Protein AF-A0A962SSJ5-F1 (afdb_monomer)

Solvent-accessible surface area (backbone atoms only — not comparable to full-atom values): 5428 Å² total; per-residue (Å²): 134,66,68,65,58,56,51,49,64,68,49,50,64,73,71,55,56,97,58,53,66,66,49,52,53,49,55,52,51,52,53,50,50,49,68,70,62,43,40,51,43,73,61,52,72,68,43,87,85,51,54,71,66,58,50,53,51,53,52,48,51,42,52,5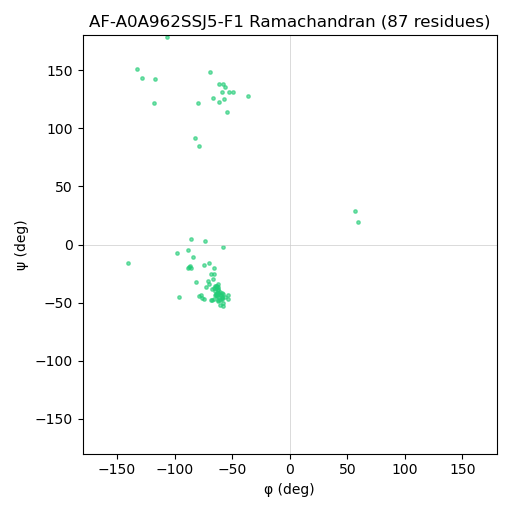4,49,50,46,39,31,74,74,69,64,41,83,88,65,74,74,79,47,54,47,58,83,76,81,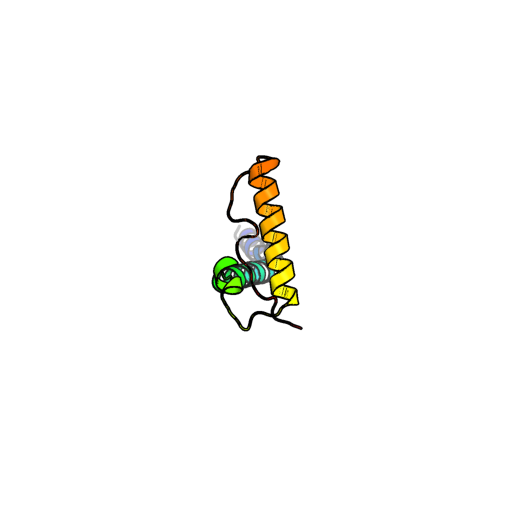77,129

Foldseek 3Di:
DCVVVVVVVVCVVVVVPPPDVVVVVVVVVVVVVQVVQKDFLVVLLPDPPRDPVVNVVLVVLVVVLCCCCPPVVDDNDCPSRIDHPDPDD

Mean predicted aligned error: 8.7 Å

Sequence (89 aa):
MPGNLSLLFLLLPLLTACESIPYYSQAVRGHFALMMERRPIQQLLGDDDLDGTLKRQLLLAQSMRDFASESLKLPDNGSYRSFVPAAGE

Structure (mmCIF, N/CA/C/O backbone):
data_AF-A0A962SSJ5-F1
#
_entry.id   AF-A0A962SSJ5-F1
#
loop_
_atom_site.group_PDB
_atom_site.id
_atom_site.type_symbol
_atom_site.label_atom_id
_atom_site.label_alt_id
_atom_site.label_comp_id
_atom_site.label_asym_id
_atom_site.label_entity_id
_atom_site.label_seq_id
_atom_site.pdbx_PDB_ins_code
_atom_site.Cartn_x
_atom_site.Cartn_y
_atom_site.Cartn_z
_atom_site.occupancy
_atom_site.B_iso_or_equiv
_atom_site.auth_seq_id
_atom_site.auth_comp_id
_atom_site.auth_asym_id
_atom_site.auth_atom_id
_atom_site.pdbx_PDB_model_num
ATOM 1 N N . MET A 1 1 ? 25.795 28.871 -45.224 1.00 54.88 1 MET A N 1
ATOM 2 C CA . MET A 1 1 ? 25.930 28.728 -43.756 1.00 54.88 1 MET A CA 1
ATOM 3 C C . MET A 1 1 ? 25.387 27.363 -43.268 1.00 54.88 1 MET A C 1
ATOM 5 O O . MET A 1 1 ? 24.437 27.354 -42.500 1.00 54.88 1 MET A O 1
ATOM 9 N N . PRO A 1 2 ? 25.936 26.201 -43.696 1.00 60.19 2 PRO A N 1
ATOM 10 C CA . PRO A 1 2 ? 25.462 24.877 -43.244 1.00 60.19 2 PRO A CA 1
ATOM 11 C C . PRO A 1 2 ? 26.136 24.362 -41.952 1.00 60.19 2 PRO A C 1
ATOM 13 O O . PRO A 1 2 ? 25.581 23.505 -41.270 1.00 60.19 2 PRO A O 1
ATOM 16 N N . GLY A 1 3 ? 27.312 24.894 -41.587 1.00 66.06 3 GLY A N 1
ATOM 17 C CA . GLY A 1 3 ? 28.113 24.398 -40.455 1.00 66.06 3 GLY A CA 1
ATOM 18 C C . GLY A 1 3 ? 27.443 24.547 -39.085 1.00 66.06 3 GLY A C 1
ATOM 19 O O . GLY A 1 3 ? 27.538 23.649 -38.253 1.00 66.06 3 GLY A O 1
ATOM 20 N N . ASN A 1 4 ? 26.686 25.629 -38.873 1.00 70.50 4 ASN A N 1
ATOM 21 C CA . ASN A 1 4 ? 26.014 25.878 -37.593 1.00 70.50 4 ASN A CA 1
ATOM 22 C C . ASN A 1 4 ? 24.848 24.911 -37.348 1.00 70.50 4 ASN A C 1
ATOM 24 O O . ASN A 1 4 ? 24.591 24.545 -36.206 1.00 70.50 4 ASN A O 1
ATOM 28 N N . LEU A 1 5 ? 24.166 24.462 -38.409 1.00 76.31 5 LEU A N 1
ATOM 29 C CA . LEU A 1 5 ? 23.058 23.512 -38.294 1.00 76.31 5 LEU A CA 1
ATOM 30 C C . LEU A 1 5 ? 23.567 22.103 -37.964 1.00 76.31 5 LEU A C 1
ATOM 32 O O . LEU A 1 5 ? 22.970 21.401 -37.153 1.00 76.31 5 LEU A O 1
ATOM 36 N N . SER A 1 6 ? 24.715 21.725 -38.534 1.00 78.56 6 SER A N 1
ATOM 37 C CA . SER A 1 6 ? 25.383 20.458 -38.226 1.00 78.56 6 SER A CA 1
ATOM 38 C C . SER A 1 6 ? 25.891 20.415 -36.781 1.00 78.56 6 SER A C 1
ATOM 40 O O . SER A 1 6 ? 25.790 19.381 -36.126 1.00 78.56 6 SER A O 1
ATOM 42 N N . LEU A 1 7 ? 26.383 21.546 -36.263 1.00 79.12 7 LEU A N 1
ATOM 43 C CA . LEU A 1 7 ? 26.792 21.680 -34.864 1.00 79.12 7 LEU A CA 1
ATOM 44 C C . LEU A 1 7 ? 25.589 21.595 -33.909 1.00 79.12 7 LEU A C 1
ATOM 46 O O . LEU A 1 7 ? 25.678 20.959 -32.862 1.00 79.12 7 LEU A O 1
ATOM 50 N N . LEU A 1 8 ? 24.447 22.177 -34.293 1.00 79.88 8 LEU A N 1
ATOM 51 C CA . LEU A 1 8 ? 23.207 22.111 -33.518 1.00 79.88 8 LEU A CA 1
ATOM 52 C C . LEU A 1 8 ? 22.680 20.670 -33.405 1.00 79.88 8 LEU A C 1
ATOM 54 O O . LEU A 1 8 ? 22.303 20.241 -32.320 1.00 79.88 8 LEU A O 1
ATOM 58 N N . PHE A 1 9 ? 22.706 19.907 -34.504 1.00 81.06 9 PHE A N 1
ATOM 59 C CA . PHE A 1 9 ? 22.318 18.490 -34.515 1.00 81.06 9 PHE A CA 1
ATOM 60 C C . PHE A 1 9 ? 23.256 17.608 -33.680 1.00 81.06 9 PHE A C 1
ATOM 62 O O . PHE A 1 9 ? 22.791 16.676 -33.029 1.00 81.06 9 PHE A O 1
ATOM 69 N N . LEU A 1 10 ? 24.558 17.914 -33.664 1.00 81.00 10 LEU A N 1
ATOM 70 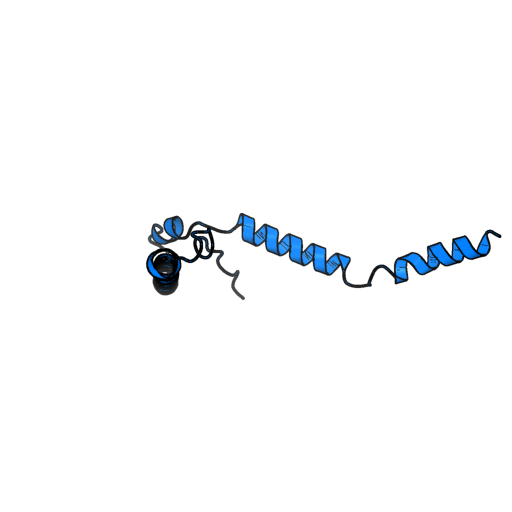C CA . LEU A 1 10 ? 25.553 17.195 -32.864 1.00 81.00 10 LEU A CA 1
ATOM 71 C C . LEU A 1 10 ? 25.393 17.454 -31.354 1.00 81.00 10 LEU A C 1
ATOM 73 O O . LEU A 1 10 ? 25.646 16.565 -30.546 1.00 81.00 10 LEU A O 1
ATOM 77 N N . LEU A 1 11 ? 24.972 18.664 -30.971 1.00 79.56 11 LEU A N 1
ATOM 78 C CA . LEU A 1 11 ? 24.797 19.069 -29.570 1.00 79.56 11 LEU A CA 1
ATOM 79 C C . LEU A 1 11 ? 23.410 18.723 -28.998 1.00 79.56 11 LEU A C 1
ATOM 81 O O . LEU A 1 11 ? 23.257 18.638 -27.783 1.00 79.56 11 LEU A O 1
ATOM 85 N N . LEU A 1 12 ? 22.412 18.475 -29.852 1.00 76.44 12 LEU A N 1
ATOM 86 C CA . LEU A 1 12 ? 21.045 18.107 -29.466 1.00 76.44 12 LEU A CA 1
ATOM 87 C C . LEU A 1 12 ? 20.938 16.897 -28.505 1.00 76.44 12 LEU A C 1
ATOM 89 O O . LEU A 1 12 ? 20.190 17.000 -27.531 1.00 76.44 12 LEU A O 1
ATOM 93 N N . PRO A 1 13 ? 21.673 15.778 -28.693 1.00 75.81 13 PRO A N 1
ATOM 94 C CA . PRO A 1 13 ? 21.611 14.645 -27.766 1.00 75.81 13 PRO A CA 1
ATOM 95 C C . PRO A 1 13 ? 22.256 14.922 -26.398 1.00 75.81 13 PRO A C 1
ATOM 97 O O . PRO A 1 13 ? 21.968 14.205 -25.445 1.00 75.81 13 PRO A O 1
ATOM 100 N N . LEU A 1 14 ? 23.079 15.972 -26.251 1.00 71.31 14 LEU A N 1
ATOM 101 C CA . LEU A 1 14 ? 23.617 16.367 -24.940 1.00 71.31 14 LEU A CA 1
ATOM 1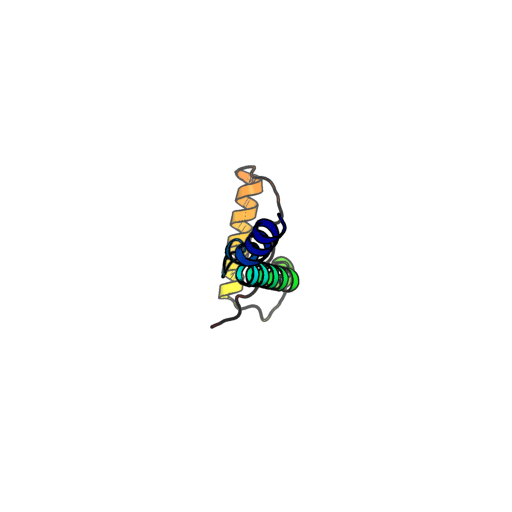02 C C . LEU A 1 14 ? 22.557 17.060 -24.064 1.00 71.31 14 LEU A C 1
ATOM 104 O O . LEU A 1 14 ? 22.731 17.134 -22.849 1.00 71.31 14 LEU A O 1
ATOM 108 N N . LEU A 1 15 ? 21.456 17.548 -24.655 1.00 67.19 15 LEU A N 1
ATOM 109 C CA . LEU A 1 15 ? 20.323 18.128 -23.920 1.00 67.19 15 LEU A CA 1
ATOM 110 C C . LEU A 1 15 ? 19.311 17.068 -23.461 1.00 67.19 15 LEU A C 1
ATOM 112 O O . LEU A 1 15 ? 18.534 17.319 -22.538 1.00 67.19 15 LEU A O 1
ATOM 116 N N . THR A 1 16 ? 19.306 15.879 -24.071 1.00 65.75 16 THR A N 1
ATOM 117 C CA . THR A 1 16 ? 18.523 14.744 -23.579 1.00 65.75 16 THR A CA 1
ATOM 118 C C . THR A 1 16 ? 19.319 14.078 -22.468 1.00 65.75 16 THR A C 1
ATOM 120 O O . THR A 1 16 ? 20.195 13.261 -22.732 1.00 65.75 16 THR A O 1
ATOM 123 N N . ALA A 1 17 ? 19.067 14.509 -21.231 1.00 58.44 17 ALA A N 1
ATOM 124 C CA . ALA A 1 17 ? 19.725 14.033 -20.019 1.00 58.44 17 ALA A CA 1
ATOM 125 C C . ALA A 1 17 ? 20.046 12.526 -20.069 1.00 58.44 17 ALA A C 1
ATOM 127 O O . ALA A 1 17 ? 19.159 11.708 -20.307 1.00 58.44 17 ALA A O 1
ATOM 128 N N . CYS A 1 18 ? 21.307 12.179 -19.798 1.00 63.78 18 CYS A N 1
ATOM 129 C CA . CYS A 1 18 ? 21.901 10.836 -19.898 1.00 63.78 18 CYS A CA 1
ATOM 130 C C . CYS A 1 18 ? 21.202 9.746 -19.044 1.00 63.78 18 CYS A C 1
ATOM 132 O O . CYS A 1 18 ? 21.586 8.583 -19.081 1.00 63.78 18 CYS A O 1
ATOM 134 N N . GLU A 1 19 ? 20.172 10.106 -18.272 1.00 60.47 19 GLU A N 1
ATOM 135 C CA . GLU A 1 19 ? 19.546 9.247 -17.263 1.00 60.47 19 GLU A CA 1
ATOM 136 C C . GLU A 1 19 ? 18.006 9.355 -17.203 1.00 60.47 19 GLU A C 1
ATOM 138 O O . GLU A 1 19 ? 17.341 8.474 -16.662 1.00 60.47 19 GLU A O 1
ATOM 143 N N . SER A 1 20 ? 17.388 10.391 -17.787 1.00 69.19 20 SER A N 1
ATOM 144 C CA . SER A 1 20 ? 15.964 10.685 -17.543 1.00 69.19 20 SER A CA 1
ATOM 145 C C . SER A 1 20 ? 15.013 9.713 -18.248 1.00 69.19 20 SER A C 1
ATOM 147 O O . SER A 1 20 ? 14.086 9.189 -17.636 1.00 69.19 20 SER A O 1
ATOM 149 N N . ILE A 1 21 ? 15.246 9.426 -19.529 1.00 78.44 21 ILE A N 1
ATOM 150 C CA . ILE A 1 21 ? 14.404 8.523 -20.328 1.00 78.44 21 ILE A CA 1
ATOM 151 C C . ILE A 1 21 ? 14.352 7.099 -19.742 1.00 78.44 21 ILE A C 1
ATOM 153 O O . ILE A 1 21 ? 13.239 6.600 -19.531 1.00 78.44 21 ILE A O 1
ATOM 157 N N . PRO A 1 22 ? 15.485 6.420 -19.453 1.00 82.00 22 PRO A N 1
ATOM 158 C CA . PRO A 1 22 ? 15.439 5.083 -18.869 1.00 82.00 22 PRO A CA 1
ATOM 159 C C . PRO A 1 22 ? 14.766 5.093 -17.492 1.00 82.00 22 PRO A C 1
ATOM 161 O O . PRO A 1 22 ? 13.894 4.253 -17.259 1.00 82.00 22 PRO A O 1
ATOM 164 N N . TYR A 1 23 ? 15.061 6.085 -16.647 1.00 84.75 23 TYR A N 1
ATOM 165 C CA . TYR A 1 23 ? 14.440 6.246 -15.332 1.00 84.75 23 TYR A CA 1
ATOM 166 C C . TYR A 1 23 ? 12.911 6.374 -15.408 1.00 84.75 23 TYR A C 1
ATOM 168 O O . TYR A 1 23 ? 12.187 5.598 -14.782 1.00 84.75 23 TYR A O 1
ATOM 176 N N . TYR A 1 24 ? 12.385 7.292 -16.227 1.00 88.31 24 TYR A N 1
ATOM 177 C CA . TYR A 1 24 ? 10.935 7.457 -16.367 1.00 88.31 24 TYR A CA 1
ATOM 178 C C . TYR A 1 24 ? 10.281 6.217 -16.965 1.00 88.31 24 TYR A C 1
ATOM 180 O O . TYR A 1 24 ? 9.199 5.816 -16.538 1.00 88.31 24 TYR A O 1
ATOM 188 N N . SER A 1 25 ? 10.951 5.562 -17.914 1.00 88.62 25 SER A N 1
ATOM 189 C CA . SER A 1 25 ? 10.447 4.315 -18.478 1.00 88.62 25 SER A CA 1
ATOM 190 C C . SER A 1 25 ? 10.367 3.199 -17.424 1.00 88.62 25 SER A C 1
ATOM 192 O O . SER A 1 25 ? 9.429 2.405 -17.448 1.00 88.62 25 SER A O 1
ATOM 194 N N . GLN A 1 26 ? 11.309 3.135 -16.479 1.00 89.25 26 GLN A N 1
ATOM 195 C CA . GLN A 1 26 ? 11.280 2.194 -15.358 1.00 89.25 26 GLN A CA 1
ATOM 196 C C . GLN A 1 26 ? 10.151 2.531 -14.380 1.00 89.25 26 GLN A C 1
ATOM 198 O O . GLN A 1 26 ? 9.372 1.646 -14.033 1.00 89.25 26 GLN A O 1
ATOM 203 N N . ALA A 1 27 ? 10.020 3.800 -13.985 1.00 91.88 27 ALA A N 1
ATOM 204 C CA . ALA A 1 27 ? 8.983 4.251 -13.059 1.00 91.88 27 ALA A CA 1
ATOM 205 C C . ALA A 1 27 ? 7.572 3.973 -13.598 1.00 91.88 27 ALA A C 1
ATOM 207 O O . ALA A 1 27 ? 6.720 3.454 -12.878 1.00 91.88 27 ALA A O 1
ATOM 208 N N . VAL A 1 28 ? 7.341 4.247 -14.886 1.00 93.94 28 VAL A N 1
ATOM 209 C CA . VAL A 1 28 ? 6.068 3.950 -15.554 1.00 93.94 28 VAL A CA 1
ATOM 210 C C . VAL A 1 28 ? 5.802 2.447 -15.555 1.00 93.94 28 VAL A C 1
ATOM 212 O O . VAL A 1 28 ? 4.718 2.029 -15.159 1.00 93.94 28 VAL A O 1
ATOM 215 N N . ARG A 1 29 ? 6.785 1.619 -15.936 1.00 93.75 29 ARG A N 1
ATOM 216 C CA . ARG A 1 29 ? 6.624 0.155 -15.923 1.00 93.75 29 ARG A CA 1
ATOM 217 C C . ARG A 1 29 ? 6.296 -0.376 -14.528 1.00 93.75 29 ARG A C 1
ATOM 219 O O . ARG A 1 29 ? 5.364 -1.162 -14.401 1.00 93.75 29 ARG A O 1
ATOM 226 N N . GLY A 1 30 ? 7.011 0.078 -13.499 1.00 91.88 30 GLY A N 1
ATOM 227 C CA . GLY A 1 30 ? 6.759 -0.323 -12.114 1.00 91.88 30 GLY A CA 1
ATOM 228 C C . GLY A 1 30 ? 5.367 0.089 -11.640 1.00 91.88 30 GLY A C 1
ATOM 229 O O . GLY A 1 30 ? 4.630 -0.729 -11.099 1.00 91.88 30 GLY A O 1
ATOM 230 N N . HIS A 1 31 ? 4.958 1.328 -11.920 1.00 93.19 31 HIS A N 1
ATOM 231 C CA . HIS A 1 31 ? 3.610 1.789 -11.600 1.00 93.19 31 HIS A CA 1
ATOM 232 C C . HIS A 1 31 ? 2.534 0.928 -12.276 1.00 93.19 31 HIS A C 1
ATOM 234 O O . HIS A 1 31 ? 1.593 0.496 -11.615 1.00 93.19 31 HIS A O 1
ATOM 240 N N . PHE A 1 32 ? 2.685 0.631 -13.570 1.00 95.69 32 PHE A N 1
ATOM 241 C CA . PHE A 1 32 ? 1.750 -0.237 -14.287 1.00 95.69 32 PHE A CA 1
ATOM 242 C C . PHE A 1 32 ? 1.706 -1.657 -13.715 1.00 95.69 32 PHE A C 1
ATOM 244 O O . PHE A 1 32 ? 0.611 -2.195 -13.570 1.00 95.69 32 PHE A O 1
ATOM 251 N N . ALA A 1 33 ? 2.850 -2.243 -13.351 1.00 93.56 33 ALA A N 1
ATOM 252 C CA . ALA A 1 33 ? 2.897 -3.563 -12.720 1.00 93.56 33 ALA A CA 1
ATOM 253 C C . ALA A 1 33 ? 2.080 -3.588 -11.415 1.00 93.56 33 ALA A C 1
ATOM 255 O O . ALA A 1 33 ? 1.151 -4.383 -11.283 1.00 93.56 33 ALA A O 1
ATOM 256 N N . LEU A 1 34 ? 2.309 -2.621 -10.518 1.00 93.44 34 LEU A N 1
ATOM 257 C CA . LEU A 1 34 ? 1.543 -2.489 -9.272 1.00 93.44 34 LEU A CA 1
ATOM 258 C C . LEU A 1 34 ? 0.039 -2.308 -9.531 1.00 93.44 34 LEU A C 1
ATOM 260 O O . LEU A 1 34 ? -0.799 -2.900 -8.852 1.00 93.44 34 LEU A O 1
ATOM 264 N N . MET A 1 35 ? -0.324 -1.494 -10.524 1.00 93.94 35 MET A N 1
ATOM 265 C CA . MET A 1 35 ? -1.724 -1.231 -10.862 1.00 93.94 35 MET A CA 1
ATOM 266 C C . MET A 1 35 ? -2.455 -2.459 -11.412 1.00 93.94 35 MET A C 1
ATOM 268 O O . MET A 1 35 ? -3.669 -2.558 -11.220 1.00 93.94 35 MET A O 1
ATOM 272 N N . MET A 1 36 ? -1.737 -3.366 -12.075 1.00 94.06 36 MET A N 1
ATOM 273 C CA . MET A 1 36 ? -2.271 -4.627 -12.594 1.00 94.06 36 MET A CA 1
ATOM 274 C C . MET A 1 36 ? -2.354 -5.716 -11.521 1.00 94.06 36 MET A C 1
ATOM 276 O O . M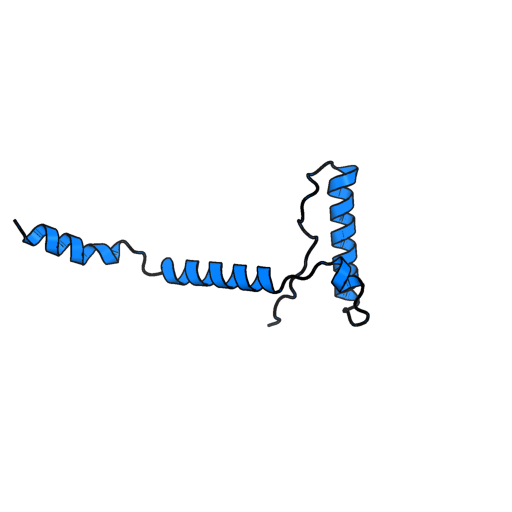ET A 1 36 ? -3.260 -6.542 -11.562 1.00 94.06 36 MET A O 1
ATOM 280 N N . GLU A 1 37 ? -1.433 -5.714 -10.558 1.00 94.44 37 GLU A N 1
ATOM 281 C CA . GLU A 1 37 ? -1.351 -6.735 -9.506 1.00 94.44 37 GLU A CA 1
ATOM 282 C C . GLU A 1 37 ? -2.223 -6.432 -8.281 1.00 94.44 37 GLU A C 1
ATOM 284 O O . GLU A 1 37 ? -2.518 -7.334 -7.492 1.00 94.44 37 GLU A O 1
ATOM 289 N N . ARG A 1 38 ? -2.653 -5.176 -8.103 1.00 94.94 38 ARG A N 1
ATOM 290 C CA . ARG A 1 38 ? -3.459 -4.774 -6.942 1.00 94.94 38 ARG A CA 1
ATOM 291 C C . ARG A 1 38 ? -4.752 -5.574 -6.842 1.00 94.94 38 ARG A C 1
ATOM 293 O O . ARG A 1 38 ? -5.486 -5.742 -7.815 1.00 94.94 38 ARG A O 1
ATOM 300 N N . ARG A 1 39 ? -5.085 -5.975 -5.619 1.00 96.00 39 ARG A N 1
ATOM 301 C CA . ARG A 1 39 ? -6.339 -6.655 -5.289 1.00 96.00 39 ARG A CA 1
ATOM 302 C C . ARG A 1 39 ? -7.179 -5.814 -4.326 1.00 96.00 39 ARG A C 1
ATOM 304 O O . ARG A 1 39 ? -6.609 -5.163 -3.445 1.00 96.00 39 ARG A O 1
ATOM 311 N N . PRO A 1 40 ? -8.518 -5.792 -4.466 1.00 96.44 40 PRO A N 1
ATOM 312 C CA . PRO A 1 40 ? -9.401 -5.198 -3.467 1.00 96.44 40 PRO A CA 1
ATOM 313 C C . PRO A 1 40 ? -9.175 -5.834 -2.094 1.00 96.44 40 PRO A C 1
ATOM 315 O O . PRO A 1 40 ? -9.109 -7.058 -1.976 1.00 96.44 40 PRO A O 1
ATOM 318 N N . ILE A 1 41 ? -9.097 -5.019 -1.043 1.00 96.56 41 ILE A N 1
ATOM 319 C CA . ILE A 1 41 ? -8.845 -5.528 0.314 1.00 96.56 41 ILE A CA 1
ATOM 320 C C . ILE A 1 41 ? -9.972 -6.457 0.771 1.00 96.56 41 ILE A C 1
ATOM 322 O O . ILE A 1 41 ? -9.706 -7.468 1.408 1.00 96.56 41 ILE A O 1
ATOM 326 N N . GL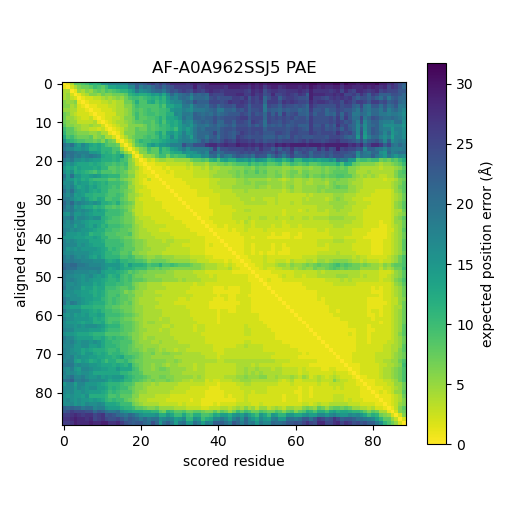N A 1 42 ? -11.221 -6.170 0.401 1.00 94.56 42 GLN A N 1
ATOM 327 C CA . GLN A 1 42 ? -12.368 -7.012 0.756 1.00 94.56 42 GLN A CA 1
ATOM 328 C C . GLN A 1 42 ? -12.253 -8.419 0.160 1.00 94.56 42 GLN A C 1
ATOM 330 O O . GLN A 1 42 ? -12.667 -9.376 0.803 1.00 94.56 42 GLN A O 1
ATOM 335 N N . GLN A 1 43 ? -11.663 -8.544 -1.033 1.00 95.56 43 GLN A N 1
ATOM 336 C CA . GLN A 1 43 ? -11.406 -9.843 -1.646 1.00 95.56 43 GLN A CA 1
ATOM 337 C C . GLN A 1 43 ? -10.343 -10.608 -0.851 1.00 95.56 43 GLN A C 1
ATOM 339 O O . GLN A 1 43 ? -10.579 -11.747 -0.479 1.00 95.56 43 GLN A O 1
ATOM 344 N N . LEU A 1 44 ? -9.227 -9.952 -0.513 1.00 95.12 44 LEU A N 1
ATOM 345 C CA . LEU A 1 44 ? -8.150 -10.559 0.280 1.00 95.12 44 LEU A CA 1
ATOM 346 C C . LEU A 1 44 ? -8.625 -11.011 1.666 1.00 95.12 44 LEU A C 1
ATOM 348 O O . LEU A 1 44 ? -8.242 -12.072 2.136 1.00 95.12 44 LEU A O 1
ATOM 352 N N . LEU A 1 45 ? -9.467 -10.220 2.337 1.00 95.38 45 LEU A N 1
ATOM 353 C CA . LEU A 1 45 ? -9.994 -10.565 3.662 1.00 95.38 45 LEU A CA 1
ATOM 354 C C . LEU A 1 45 ? -10.915 -11.796 3.649 1.00 95.38 45 LEU A C 1
ATOM 356 O O . LEU A 1 45 ? -11.122 -12.388 4.714 1.00 95.38 45 LEU A O 1
ATOM 360 N N . GLY A 1 46 ? -11.464 -12.140 2.479 1.00 94.88 46 GLY A N 1
ATOM 361 C CA . GLY A 1 46 ? -12.243 -13.352 2.244 1.00 94.88 46 GLY A CA 1
ATOM 362 C C . GLY A 1 46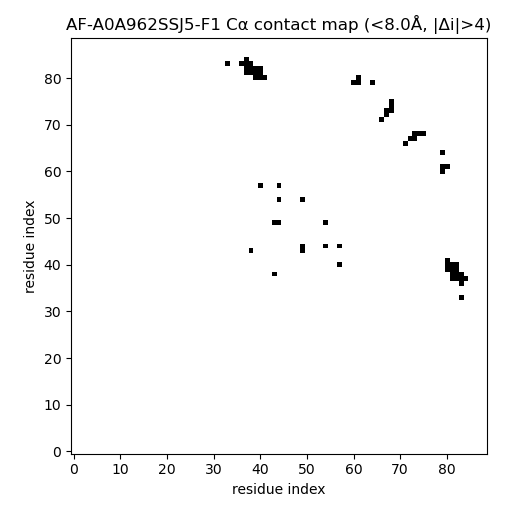 ? -11.398 -14.591 1.937 1.00 94.88 46 GLY A C 1
ATOM 363 O O . GLY A 1 46 ? -11.952 -15.684 1.945 1.00 94.88 46 GLY A O 1
ATOM 364 N N . ASP A 1 47 ? -10.092 -14.441 1.695 1.00 94.00 47 ASP A N 1
ATOM 365 C CA . ASP A 1 47 ? -9.185 -15.571 1.498 1.00 94.00 47 ASP A CA 1
ATOM 366 C C . ASP A 1 47 ? -8.806 -16.170 2.868 1.00 94.00 47 ASP A C 1
ATOM 368 O O . ASP A 1 47 ? -8.255 -15.484 3.738 1.00 94.00 47 ASP A O 1
ATOM 372 N N . ASP A 1 48 ? -9.090 -17.461 3.067 1.00 90.38 48 ASP A N 1
ATOM 373 C CA . ASP A 1 48 ? -8.816 -18.169 4.331 1.00 90.38 48 ASP A CA 1
ATOM 374 C C . ASP A 1 48 ? -7.312 -18.345 4.604 1.00 90.38 48 ASP A C 1
ATOM 376 O O . ASP A 1 48 ? -6.893 -18.390 5.761 1.00 90.38 48 ASP A O 1
ATOM 380 N N . ASP A 1 49 ? -6.498 -18.356 3.547 1.00 93.62 49 ASP A N 1
ATOM 381 C CA . ASP A 1 49 ? -5.038 -18.495 3.613 1.00 93.62 49 ASP A CA 1
ATOM 382 C C . ASP A 1 49 ? -4.305 -17.154 3.823 1.00 93.62 49 ASP A C 1
ATOM 384 O O . ASP A 1 49 ? -3.072 -17.096 3.793 1.00 93.62 49 ASP A O 1
ATOM 388 N N . LEU A 1 50 ? -5.033 -16.047 4.022 1.00 94.38 50 LEU A N 1
ATOM 389 C CA . LEU A 1 50 ? -4.415 -14.745 4.261 1.00 94.38 50 LEU A CA 1
ATOM 390 C C . LEU A 1 50 ? -3.672 -14.735 5.606 1.00 94.38 50 LEU A C 1
ATOM 392 O O . LEU A 1 50 ? -4.267 -14.973 6.659 1.00 94.38 50 LEU A O 1
ATOM 396 N N . ASP A 1 51 ? -2.389 -14.358 5.579 1.00 95.38 51 ASP A N 1
ATOM 397 C CA . ASP A 1 51 ? -1.570 -14.214 6.786 1.00 95.38 51 ASP A CA 1
ATOM 398 C C . ASP A 1 51 ? -2.282 -13.374 7.864 1.00 95.38 51 ASP A C 1
ATOM 400 O O . ASP A 1 51 ? -2.780 -12.271 7.615 1.00 95.38 51 ASP A O 1
ATOM 404 N N . GLY A 1 52 ? -2.312 -13.885 9.097 1.00 95.94 52 GLY A N 1
ATOM 405 C CA . GLY A 1 52 ? -3.067 -13.272 10.190 1.00 95.94 52 GLY A CA 1
ATOM 406 C C . GLY A 1 52 ? -2.540 -11.899 10.624 1.00 95.94 52 GLY A C 1
ATOM 407 O O . GLY A 1 52 ? -3.293 -11.080 11.160 1.00 95.94 52 GLY A O 1
ATOM 408 N N . THR A 1 53 ? -1.258 -11.604 10.407 1.00 96.06 53 THR A N 1
ATOM 409 C CA . THR A 1 53 ? -0.699 -10.272 10.667 1.00 96.06 53 THR A CA 1
ATOM 410 C C . THR A 1 53 ? -1.117 -9.300 9.576 1.00 96.06 53 THR A C 1
ATOM 412 O O . THR A 1 53 ? -1.629 -8.226 9.903 1.00 96.06 53 THR A O 1
ATOM 415 N N . LEU A 1 54 ? -1.010 -9.698 8.308 1.00 95.75 54 LEU A N 1
ATOM 416 C CA . LEU A 1 54 ? -1.494 -8.904 7.182 1.00 95.75 54 LEU A CA 1
ATOM 417 C C . LEU A 1 54 ? -3.001 -8.635 7.299 1.00 95.75 54 LEU A C 1
ATOM 419 O O . LEU A 1 54 ? -3.429 -7.488 7.189 1.00 95.75 54 LEU A O 1
ATOM 423 N N . LYS A 1 55 ? -3.806 -9.648 7.635 1.00 96.94 55 LYS A N 1
ATOM 424 C CA . LYS A 1 55 ? -5.253 -9.511 7.863 1.00 96.94 55 LYS A CA 1
ATOM 425 C C . LYS A 1 55 ? -5.573 -8.431 8.897 1.00 96.94 55 LYS A C 1
ATOM 427 O O . LYS A 1 55 ? -6.412 -7.567 8.646 1.00 96.94 55 LYS A O 1
ATOM 432 N N . ARG A 1 56 ? -4.876 -8.430 10.041 1.00 97.69 56 ARG A N 1
ATOM 433 C CA . ARG A 1 56 ? -5.049 -7.406 11.090 1.00 97.69 56 ARG A CA 1
ATOM 434 C C . ARG A 1 56 ? -4.670 -6.007 10.608 1.00 97.69 56 ARG A C 1
ATOM 436 O O . ARG A 1 56 ? -5.390 -5.057 10.903 1.00 97.69 56 ARG A O 1
ATOM 443 N N . GLN A 1 57 ? -3.574 -5.874 9.864 1.00 97.12 57 GLN A N 1
ATOM 444 C CA . GLN A 1 57 ? -3.136 -4.586 9.319 1.00 97.12 57 GLN A CA 1
ATOM 445 C C . GLN A 1 57 ? -4.131 -4.030 8.293 1.00 97.12 57 GLN A C 1
ATOM 447 O O . GLN A 1 57 ? -4.476 -2.851 8.355 1.00 97.12 57 GLN A O 1
ATOM 452 N N . LEU A 1 58 ? -4.641 -4.877 7.394 1.00 97.12 58 LEU A N 1
ATOM 453 C CA . LEU A 1 58 ? -5.635 -4.483 6.396 1.00 97.12 58 LEU A CA 1
ATOM 454 C C . LEU A 1 58 ? -6.958 -4.056 7.047 1.00 97.12 58 LEU A C 1
ATOM 456 O O . LEU A 1 58 ? -7.519 -3.030 6.666 1.00 97.12 58 LEU A O 1
ATOM 460 N N . LEU A 1 59 ? -7.427 -4.785 8.065 1.00 97.75 59 LEU A N 1
ATOM 461 C CA . LEU A 1 59 ? -8.614 -4.398 8.839 1.00 97.75 59 LEU A CA 1
ATOM 462 C C . LEU A 1 59 ? -8.423 -3.053 9.552 1.00 97.75 59 LEU A C 1
ATOM 464 O O . LEU A 1 59 ? -9.320 -2.210 9.534 1.00 97.75 59 LEU A O 1
ATOM 468 N N . LEU A 1 60 ? -7.247 -2.827 10.144 1.00 97.88 60 LEU A N 1
ATOM 469 C CA . LEU A 1 60 ? -6.930 -1.562 10.799 1.00 97.88 60 LEU A CA 1
ATOM 470 C C . LEU A 1 60 ? -6.941 -0.400 9.797 1.00 97.88 60 LEU A C 1
ATOM 472 O O . LEU A 1 60 ? -7.607 0.605 10.043 1.00 97.88 60 LEU A O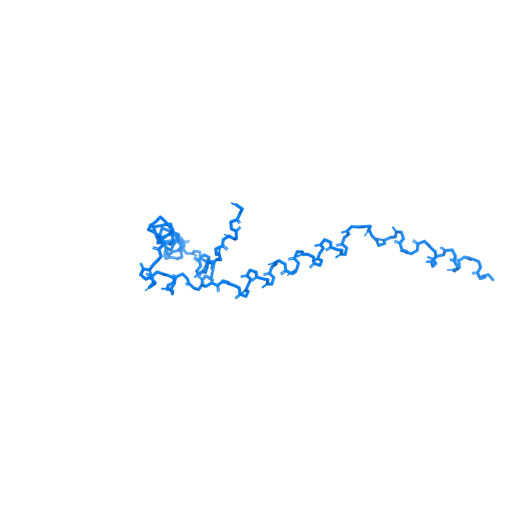 1
ATOM 476 N N . ALA A 1 61 ? -6.274 -0.552 8.652 1.00 97.06 61 ALA A N 1
ATOM 477 C CA . ALA A 1 61 ? -6.254 0.460 7.599 1.00 97.06 61 ALA A CA 1
ATOM 478 C C . ALA A 1 61 ? -7.669 0.800 7.097 1.00 97.06 61 ALA A C 1
ATOM 480 O O . ALA A 1 61 ? -7.999 1.977 6.952 1.00 97.06 61 ALA A O 1
ATOM 481 N N . GLN A 1 62 ? -8.523 -0.213 6.912 1.00 97.19 62 GLN A N 1
ATOM 482 C CA . GLN A 1 62 ? -9.932 -0.036 6.554 1.00 97.19 62 GLN A CA 1
ATOM 483 C C . GLN A 1 62 ? -10.695 0.767 7.617 1.00 97.19 62 GLN A C 1
ATOM 485 O O . GLN A 1 62 ? -11.326 1.762 7.278 1.00 97.19 62 GLN A O 1
ATOM 490 N N . SER A 1 63 ? -10.559 0.426 8.903 1.00 97.31 63 SER A N 1
ATOM 491 C CA . SER A 1 63 ? -11.230 1.171 9.981 1.00 97.31 63 SER A CA 1
ATOM 492 C C . SER A 1 63 ? -10.784 2.635 10.077 1.00 97.31 63 SER A C 1
ATOM 494 O O . SER A 1 63 ? -11.605 3.527 10.281 1.00 97.31 63 SER A O 1
ATOM 496 N N . MET A 1 64 ? -9.489 2.906 9.879 1.00 97.62 64 MET A N 1
ATOM 497 C CA . MET A 1 64 ? -8.953 4.269 9.856 1.00 97.62 64 MET A CA 1
ATOM 498 C C . MET A 1 64 ? -9.509 5.054 8.669 1.00 97.62 64 MET A C 1
ATOM 500 O O . MET A 1 64 ? -9.833 6.237 8.794 1.00 97.62 64 MET A O 1
ATOM 504 N N . ARG A 1 65 ? -9.624 4.391 7.514 1.00 97.19 65 ARG A N 1
ATOM 505 C CA . ARG A 1 65 ? -10.170 4.979 6.297 1.00 97.19 65 ARG A CA 1
ATOM 506 C C . ARG A 1 65 ? -11.650 5.324 6.454 1.00 97.19 65 ARG A C 1
ATOM 508 O O . ARG A 1 65 ? -12.031 6.446 6.124 1.00 97.19 65 ARG A O 1
ATOM 515 N N . ASP A 1 66 ? -12.442 4.404 6.992 1.00 96.44 66 ASP A N 1
ATOM 516 C CA . ASP A 1 66 ? -13.872 4.610 7.225 1.00 96.44 66 ASP A CA 1
ATOM 517 C C . ASP A 1 66 ? -14.089 5.742 8.243 1.00 96.44 66 ASP A C 1
ATOM 519 O O . ASP A 1 66 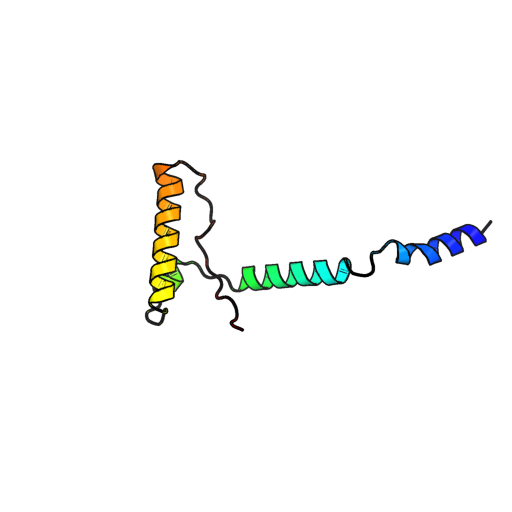? -14.834 6.681 7.970 1.00 96.44 66 ASP A O 1
ATOM 523 N N . PHE A 1 67 ? -13.323 5.773 9.341 1.00 97.69 67 PHE A N 1
ATOM 524 C CA . PHE A 1 67 ? -13.340 6.890 10.292 1.00 97.69 67 PHE A CA 1
ATOM 525 C C . PHE A 1 67 ? -13.025 8.242 9.628 1.00 97.69 67 PHE A C 1
ATOM 527 O O . PHE A 1 67 ? -13.711 9.239 9.872 1.00 97.69 67 PHE A O 1
ATOM 534 N N . ALA A 1 68 ? -12.003 8.295 8.770 1.00 97.81 68 ALA A N 1
ATOM 535 C CA . ALA A 1 68 ? -11.610 9.522 8.087 1.00 97.81 68 ALA A CA 1
ATOM 536 C C . ALA A 1 68 ? -12.719 10.065 7.168 1.00 97.81 68 ALA A C 1
ATOM 538 O O . ALA A 1 68 ? -12.934 11.278 7.103 1.00 97.81 68 ALA A O 1
ATOM 539 N N . SER A 1 69 ? -13.453 9.190 6.483 1.00 97.69 69 SER A N 1
ATOM 540 C CA . SER A 1 69 ? -14.570 9.604 5.632 1.00 97.69 69 SER A CA 1
ATOM 541 C C . SER A 1 69 ? -15.837 9.916 6.428 1.00 97.69 69 SER A C 1
ATOM 543 O O . SER A 1 69 ? -16.465 10.953 6.210 1.00 97.69 69 SER A O 1
ATOM 545 N N . GLU A 1 70 ? -16.199 9.079 7.396 1.00 97.75 70 GLU A N 1
ATOM 546 C CA . GLU A 1 70 ? -17.453 9.209 8.140 1.00 97.75 70 GLU A CA 1
ATOM 547 C C . GLU A 1 70 ? -17.402 10.310 9.202 1.00 97.75 70 GLU A C 1
ATOM 549 O O . GLU A 1 70 ? -18.343 11.101 9.315 1.00 97.75 70 GLU A O 1
ATOM 554 N N . SER A 1 71 ? -16.304 10.391 9.957 1.00 98.12 71 SER A N 1
ATOM 555 C CA . SER A 1 71 ? -16.166 11.293 11.108 1.00 98.12 71 SER A CA 1
ATOM 556 C C . SER A 1 71 ? -15.459 12.592 10.742 1.00 98.12 71 SER A C 1
ATOM 558 O O . SER A 1 71 ? -15.933 13.667 11.101 1.00 98.12 71 SER A O 1
ATOM 560 N N . LEU A 1 72 ? -14.354 12.510 9.992 1.00 97.94 72 LEU A N 1
ATOM 561 C CA . LEU A 1 72 ? -13.567 13.694 9.612 1.00 97.94 72 LEU A CA 1
ATOM 562 C C . LEU A 1 72 ? -14.045 14.352 8.311 1.00 97.94 72 LEU A C 1
ATOM 564 O O . LEU A 1 72 ? -13.533 15.406 7.940 1.00 97.94 72 LEU A O 1
ATOM 568 N N . LYS A 1 73 ? -15.022 13.745 7.622 1.00 97.12 73 LYS A N 1
ATOM 569 C CA . LYS A 1 73 ? -15.590 14.230 6.353 1.00 97.12 73 LYS A CA 1
ATOM 570 C C . LYS A 1 73 ? -14.544 14.419 5.247 1.00 97.12 73 LYS A C 1
ATOM 572 O O . LYS A 1 73 ? -14.725 15.250 4.357 1.00 97.12 73 LYS A O 1
ATOM 577 N N . LEU A 1 74 ? -13.459 13.640 5.277 1.00 96.94 74 LEU A N 1
ATOM 578 C CA . LEU A 1 74 ? -12.520 13.591 4.160 1.00 96.94 74 LEU A CA 1
ATOM 579 C C . LEU A 1 74 ? -13.176 12.895 2.955 1.00 96.94 74 LEU A C 1
ATOM 581 O O . LEU A 1 74 ? -13.986 11.984 3.150 1.00 96.94 74 LEU A O 1
ATOM 585 N N . PRO A 1 75 ? -12.822 13.273 1.711 1.00 96.94 75 PRO A N 1
ATOM 586 C CA . PRO A 1 75 ? -13.445 12.714 0.514 1.00 96.94 75 PRO A CA 1
ATOM 587 C C . PRO A 1 75 ? -13.415 11.189 0.514 1.00 96.94 75 PRO A C 1
ATOM 589 O O . PRO A 1 75 ? -12.342 10.622 0.737 1.00 96.94 75 PRO A O 1
ATOM 592 N N . ASP A 1 76 ? -14.552 10.533 0.248 1.00 93.88 76 ASP A N 1
ATOM 593 C CA . ASP A 1 76 ? -14.613 9.075 0.119 1.00 93.88 76 ASP A CA 1
ATOM 594 C C . ASP A 1 76 ? -14.110 8.611 -1.257 1.00 93.88 76 ASP A C 1
ATOM 596 O O . ASP A 1 76 ? -14.866 8.467 -2.214 1.00 93.88 76 ASP A O 1
ATOM 600 N N . ASN A 1 77 ? -12.794 8.453 -1.377 1.00 92.94 77 ASN A N 1
ATOM 601 C CA . ASN A 1 77 ? -12.125 7.962 -2.569 1.00 92.94 77 ASN A CA 1
ATOM 602 C C . ASN A 1 77 ? -11.619 6.520 -2.374 1.00 92.94 77 ASN A C 1
ATOM 604 O O . ASN A 1 77 ? -11.751 5.907 -1.313 1.00 92.94 77 ASN A O 1
ATOM 608 N N . GLY A 1 78 ? -11.020 5.970 -3.430 1.00 91.31 78 GLY A N 1
ATOM 609 C CA . GLY A 1 78 ? -10.473 4.612 -3.436 1.00 91.31 78 GLY A CA 1
ATOM 610 C C . GLY A 1 78 ? -9.173 4.418 -2.646 1.00 91.31 78 GLY A C 1
ATOM 611 O O . GLY A 1 78 ? -8.612 3.323 -2.689 1.00 91.31 78 GLY A O 1
ATOM 612 N N . SER A 1 79 ? -8.654 5.446 -1.964 1.00 93.06 79 SER A N 1
ATOM 613 C CA . SER A 1 79 ? -7.390 5.343 -1.231 1.00 93.06 79 SER A CA 1
ATOM 614 C C . SER A 1 79 ? -7.480 4.299 -0.124 1.00 93.06 79 SER A C 1
ATOM 616 O O . SER A 1 79 ? -8.470 4.232 0.599 1.00 93.06 79 SER A O 1
ATOM 618 N N . TYR A 1 80 ? -6.419 3.500 0.012 1.00 94.00 80 TYR A N 1
ATOM 619 C CA . TYR A 1 80 ? -6.322 2.410 0.987 1.00 94.00 80 TYR A CA 1
ATOM 620 C C . TYR A 1 80 ? -7.408 1.324 0.861 1.00 94.00 80 TYR A C 1
ATOM 622 O O . TYR A 1 80 ? -7.590 0.574 1.806 1.00 94.00 80 TYR A O 1
ATOM 630 N N . ARG A 1 81 ? -8.103 1.201 -0.287 1.00 95.69 81 ARG A N 1
ATOM 631 C CA . ARG A 1 81 ? -9.103 0.135 -0.539 1.00 95.69 81 ARG A CA 1
ATOM 632 C C . ARG A 1 81 ? -8.565 -1.063 -1.337 1.00 95.69 81 ARG A C 1
ATOM 634 O O . ARG A 1 81 ? -9.257 -2.066 -1.503 1.00 95.69 81 ARG A O 1
ATOM 641 N N . SER A 1 82 ? -7.335 -0.974 -1.836 1.00 96.50 82 SER A N 1
ATOM 642 C CA . SER A 1 82 ? -6.648 -2.049 -2.562 1.00 96.50 82 SER A CA 1
ATOM 643 C C . SER A 1 82 ? -5.231 -2.232 -2.041 1.00 96.50 82 SER A C 1
ATOM 645 O O . SER A 1 82 ? -4.604 -1.259 -1.624 1.00 96.50 82 SER A O 1
ATOM 647 N N . PHE A 1 83 ? -4.714 -3.452 -2.133 1.00 96.06 83 PHE A N 1
ATOM 648 C CA . PHE A 1 83 ? -3.378 -3.820 -1.684 1.00 96.06 83 PHE A CA 1
ATOM 649 C C . PHE A 1 83 ? -2.612 -4.544 -2.794 1.00 96.06 83 PHE A C 1
ATOM 651 O O . PHE A 1 83 ? -3.192 -5.321 -3.554 1.00 96.06 83 PHE A O 1
ATOM 658 N N . VAL A 1 84 ? -1.310 -4.280 -2.874 1.00 95.12 84 VAL A N 1
ATOM 659 C CA . VAL A 1 84 ? -0.353 -5.043 -3.679 1.00 95.12 84 VAL A CA 1
ATOM 660 C C . VAL A 1 84 ? 0.645 -5.632 -2.686 1.00 95.12 84 VAL A C 1
ATOM 662 O O . VAL A 1 84 ? 1.253 -4.853 -1.946 1.00 95.12 84 VAL A O 1
ATOM 665 N N . PRO A 1 85 ? 0.814 -6.961 -2.619 1.00 87.25 85 PRO A N 1
ATOM 666 C CA . PRO A 1 85 ? 1.909 -7.548 -1.864 1.00 87.25 85 PRO A CA 1
ATOM 667 C C . PRO A 1 85 ? 3.224 -6.979 -2.392 1.00 87.25 85 PRO A C 1
ATOM 669 O O . PRO A 1 85 ? 3.484 -7.049 -3.591 1.00 87.25 85 PRO A O 1
ATOM 672 N N . ALA A 1 86 ? 4.049 -6.396 -1.523 1.00 76.62 86 ALA A N 1
ATOM 673 C CA . ALA A 1 86 ? 5.412 -6.085 -1.924 1.00 76.62 86 ALA A CA 1
ATOM 674 C C . ALA A 1 86 ? 6.083 -7.417 -2.278 1.00 76.62 86 ALA A C 1
ATOM 676 O O . ALA A 1 86 ? 6.074 -8.336 -1.455 1.00 76.62 86 ALA A O 1
ATOM 677 N N . ALA A 1 87 ? 6.599 -7.546 -3.502 1.00 66.31 87 ALA A N 1
ATOM 678 C CA . ALA A 1 87 ? 7.489 -8.649 -3.828 1.00 66.31 87 ALA A CA 1
ATOM 679 C C . ALA A 1 87 ? 8.618 -8.608 -2.793 1.00 66.31 87 ALA A C 1
ATOM 681 O O . ALA A 1 87 ? 9.319 -7.601 -2.695 1.00 66.31 87 ALA A O 1
ATOM 682 N N . GLY A 1 88 ? 8.687 -9.636 -1.947 1.00 53.59 88 GLY A N 1
ATOM 683 C CA . GLY A 1 88 ? 9.715 -9.723 -0.925 1.00 53.59 88 GLY A CA 1
ATOM 684 C C . GLY A 1 88 ? 11.086 -9.706 -1.587 1.00 53.59 88 GLY A C 1
ATOM 685 O O . GLY A 1 88 ? 11.320 -10.448 -2.542 1.00 53.59 88 GLY A O 1
ATOM 686 N N . GLU A 1 89 ? 11.965 -8.856 -1.074 1.00 38.84 89 GLU A N 1
ATOM 687 C CA . GLU A 1 89 ? 13.349 -9.281 -0.875 1.00 38.84 89 GLU A CA 1
ATOM 688 C C . GLU A 1 89 ? 13.421 -10.077 0.431 1.00 38.84 89 GLU A C 1
ATOM 690 O O . GLU A 1 89 ? 12.735 -9.671 1.403 1.00 38.84 89 GLU A O 1
#

Secondary structure (DSSP, 8-state):
--HHHHHHHHHHHHHS-TTHHHHHHHHHHHHHHHHHH-EEHHHHHT-TTS-HHHHHHHHHHHHHHHHHHHTS-----STTSEE------

Radius of gyration: 23.3 Å; Cα contacts (8 Å, |Δi|>4): 33; chains: 1; bounding box: 46×47×55 Å

pLDDT: mean 87.51, std 13.0, range [38.84, 98.12]